Protein AF-A0A9E3QHS8-F1 (afdb_monomer)

Radius of gyration: 13.87 Å; Cα contacts (8 Å, |Δi|>4): 214; chains: 1; bounding box: 36×31×34 Å

Foldseek 3Di:
DQPVQLVQQLVLLVVQVVVLPDPDDHHPFKWKKKAFPDVRQFIWIDDQWKIKTFDQAQDDPVVVCVVLVLQPAAPWDWPDDDHHGMTMIGGHGDRSSVVSVSSVSCCCRRVVPDRDTDMDIHMDGD

Mean predicted aligned error: 4.83 Å

Nearest PDB structures (foldseek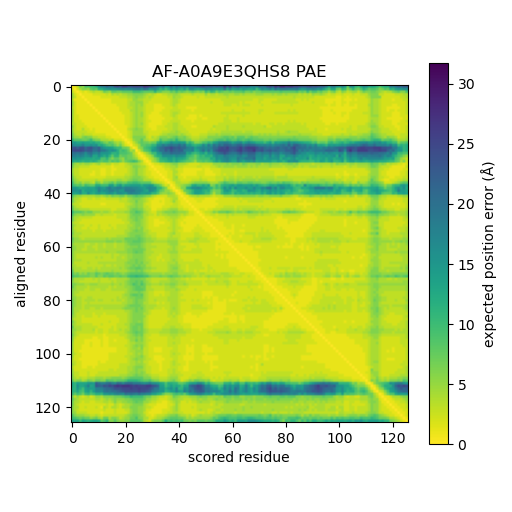):
  7egl-assembly1_B  TM=4.988E-01  e=5.122E-01  Synechocystis sp. PCC 6803 substr. Kazusa
  4hhu-assembly2_B  TM=4.895E-01  e=6.613E-01  synthetic construct
  1hwu-assembly3_C  TM=4.847E-01  e=5.460E-01  Herbaspirillum seropedicae
  2mju-assembly1_A  TM=4.608E-01  e=3.478E+00  Homo sapiens
  7r2z-assembly1_C  TM=2.905E-01  e=8.537E-01  Synechocystis sp. PCC 6803

pLDDT: mean 89.31, std 10.76, range [54.0, 98.25]

Secondary structure (DSSP, 8-state):
--HHHHHHHHHHHHHHHHHHHSSSS-TT-EEEEEE-TTT--SEEEE-SSEEEEEE--SS-HHHHHHHTT---STT-EEEEEETTEEEEEE-----HHHHHHHHHHHHHHHS---S----EEEEEE-

Sequence (126 aa):
MGEEQVAIIRRTLDERDEAETSPSPAPGEYCASFEVPPAREPWLQATGGVVHFHYPFAEEPSDRLSRLGLLDLPAMECLAWESGQYATFAFERVPNEVLARWIDRLFTTLYEGGASYELEASVQIL

Structure (mmCIF, N/CA/C/O backbone):
data_AF-A0A9E3QHS8-F1
#
_entry.id   AF-A0A9E3QHS8-F1
#
loop_
_atom_site.group_PDB
_atom_site.id
_atom_site.type_symbol
_atom_site.label_atom_id
_atom_site.label_alt_id
_atom_site.label_comp_id
_atom_site.label_asym_id
_atom_site.label_entity_id
_atom_site.label_seq_id
_atom_site.pdbx_PDB_ins_code
_atom_site.Cartn_x
_atom_site.Cartn_y
_atom_site.Cartn_z
_atom_site.occupancy
_atom_site.B_iso_or_equiv
_atom_site.auth_seq_id
_atom_site.auth_comp_id
_atom_site.auth_asym_id
_atom_site.auth_atom_id
_atom_site.pdbx_PDB_model_num
ATOM 1 N N . MET A 1 1 ? -16.009 2.846 -4.635 1.00 60.41 1 MET A N 1
ATOM 2 C CA . MET A 1 1 ? -14.605 2.872 -5.079 1.00 60.41 1 MET A CA 1
ATOM 3 C C . MET A 1 1 ? -14.381 4.228 -5.701 1.00 60.41 1 MET A C 1
ATOM 5 O O . MET A 1 1 ? -15.226 4.637 -6.493 1.00 60.41 1 MET A O 1
ATOM 9 N N . GLY A 1 2 ? -13.344 4.941 -5.278 1.00 76.44 2 GLY A N 1
ATOM 10 C CA . GLY A 1 2 ? -13.025 6.24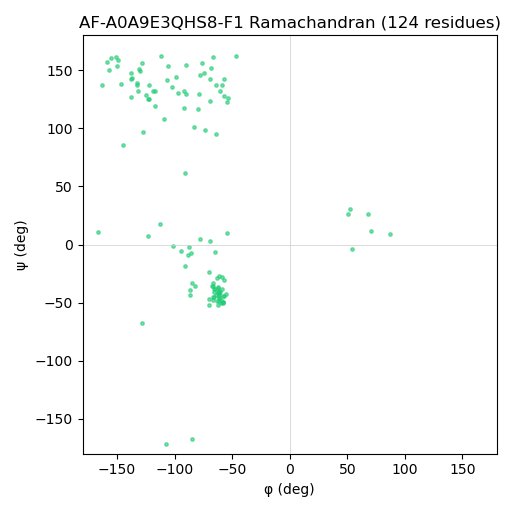3 -5.840 1.00 76.44 2 GLY A CA 1
ATOM 11 C C . GLY A 1 2 ? -12.213 6.058 -7.118 1.00 76.44 2 GLY A C 1
ATOM 12 O O . GLY A 1 2 ? -11.031 5.739 -7.061 1.00 76.44 2 GLY A O 1
ATOM 13 N N . GLU A 1 3 ? -12.845 6.183 -8.288 1.00 86.75 3 GLU A N 1
ATOM 14 C CA . GLU A 1 3 ? -12.148 6.021 -9.579 1.00 86.75 3 GLU A CA 1
ATOM 15 C C . GLU A 1 3 ? -10.987 7.018 -9.736 1.00 86.75 3 GLU A C 1
ATOM 17 O O . GLU A 1 3 ? -9.989 6.725 -10.391 1.00 86.75 3 GLU A O 1
ATOM 22 N N . GLU A 1 4 ? -11.098 8.173 -9.082 1.00 90.88 4 GLU A N 1
ATOM 23 C CA . GLU A 1 4 ? -10.058 9.194 -9.017 1.00 90.88 4 GLU A CA 1
ATOM 24 C C . GLU A 1 4 ? -8.826 8.718 -8.233 1.00 90.88 4 GLU A C 1
ATOM 26 O O . GLU A 1 4 ? -7.709 8.809 -8.738 1.00 90.88 4 GLU A O 1
ATOM 31 N N . GLN A 1 5 ? -9.015 8.132 -7.047 1.00 91.88 5 GLN A N 1
ATOM 32 C CA . GLN A 1 5 ? -7.936 7.610 -6.206 1.00 91.88 5 GLN A CA 1
ATOM 33 C C . GLN A 1 5 ? -7.176 6.498 -6.928 1.00 91.88 5 GLN A C 1
ATOM 35 O O . GLN A 1 5 ? -5.949 6.528 -6.986 1.00 91.88 5 GLN A O 1
ATOM 40 N N . VAL A 1 6 ? -7.890 5.563 -7.562 1.00 94.19 6 VAL A N 1
ATOM 41 C CA . VAL A 1 6 ? -7.263 4.497 -8.361 1.00 94.19 6 VAL A CA 1
ATOM 42 C C . VAL A 1 6 ? -6.440 5.081 -9.514 1.00 94.19 6 VAL A C 1
ATOM 44 O O . VAL A 1 6 ? -5.330 4.611 -9.770 1.00 94.19 6 VAL A O 1
ATOM 47 N N . ALA A 1 7 ? -6.942 6.117 -10.194 1.00 94.75 7 ALA A N 1
ATOM 48 C CA . ALA A 1 7 ? -6.215 6.770 -11.279 1.00 94.75 7 ALA A CA 1
ATOM 49 C C . ALA A 1 7 ? -4.940 7.478 -10.791 1.00 94.75 7 ALA A C 1
ATOM 51 O O . ALA A 1 7 ? -3.906 7.372 -11.454 1.00 94.75 7 ALA A O 1
ATOM 52 N N . ILE A 1 8 ? -4.996 8.151 -9.635 1.00 94.69 8 ILE A N 1
ATOM 53 C CA . ILE A 1 8 ? -3.832 8.777 -8.990 1.00 94.69 8 ILE A CA 1
ATOM 54 C C . ILE A 1 8 ? -2.802 7.705 -8.625 1.00 94.69 8 ILE A C 1
ATOM 56 O O . ILE A 1 8 ? -1.655 7.801 -9.054 1.00 94.69 8 ILE A O 1
ATOM 60 N N . ILE A 1 9 ? -3.221 6.648 -7.919 1.00 96.00 9 ILE A N 1
ATOM 61 C CA . ILE A 1 9 ? -2.325 5.569 -7.485 1.00 96.00 9 ILE A CA 1
ATOM 62 C C . ILE A 1 9 ? -1.638 4.923 -8.686 1.00 96.00 9 ILE A C 1
ATOM 64 O O . ILE A 1 9 ? -0.416 4.782 -8.702 1.00 96.00 9 ILE A O 1
ATOM 68 N N . ARG A 1 10 ? -2.409 4.557 -9.718 1.00 96.75 10 ARG A N 1
ATOM 69 C CA . ARG A 1 10 ? -1.864 3.924 -10.922 1.00 96.75 10 ARG A CA 1
ATOM 70 C C . ARG A 1 10 ? -0.837 4.815 -11.603 1.00 96.75 10 ARG A C 1
ATOM 72 O O . ARG A 1 10 ? 0.245 4.338 -11.917 1.00 96.75 10 ARG A O 1
ATOM 79 N N . ARG A 1 11 ? -1.160 6.096 -11.793 1.00 96.94 11 ARG A N 1
ATOM 80 C CA . ARG A 1 11 ? -0.243 7.051 -12.415 1.00 96.94 11 ARG A CA 1
ATOM 81 C C . ARG A 1 11 ? 1.083 7.124 -11.655 1.00 96.94 11 ARG A C 1
ATOM 83 O O . ARG A 1 11 ? 2.128 7.087 -12.286 1.00 96.94 11 ARG A O 1
ATOM 90 N N . THR A 1 12 ? 1.057 7.183 -10.326 1.00 96.69 12 THR A N 1
ATOM 91 C CA . THR A 1 12 ? 2.285 7.228 -9.516 1.00 96.69 12 THR A CA 1
ATOM 92 C C . THR A 1 12 ? 3.084 5.923 -9.595 1.00 96.69 12 THR A C 1
ATOM 94 O O . THR A 1 12 ? 4.312 5.954 -9.610 1.00 96.69 12 THR A O 1
ATOM 97 N N . LEU A 1 13 ? 2.418 4.767 -9.686 1.00 96.06 13 LEU A N 1
ATOM 98 C CA . LEU A 1 13 ? 3.092 3.483 -9.920 1.00 96.06 13 LEU A CA 1
ATOM 99 C C . LEU A 1 13 ? 3.748 3.417 -11.309 1.00 96.06 13 LEU A C 1
ATOM 101 O O . LEU A 1 13 ? 4.847 2.877 -11.433 1.00 96.06 13 LEU A O 1
ATOM 105 N N . ASP A 1 14 ? 3.099 3.978 -12.331 1.00 95.56 14 ASP A N 1
ATOM 106 C CA . ASP A 1 14 ? 3.655 4.081 -13.683 1.00 95.56 14 ASP A CA 1
ATOM 107 C C . ASP A 1 14 ? 4.866 5.032 -13.703 1.00 95.56 14 ASP A C 1
ATOM 109 O O . ASP A 1 14 ? 5.918 4.664 -14.217 1.00 95.56 14 ASP A O 1
ATOM 113 N N . GLU A 1 15 ? 4.769 6.201 -13.057 1.00 94.19 15 GLU A N 1
ATOM 114 C CA . GLU A 1 15 ? 5.883 7.153 -12.898 1.00 94.19 15 GLU A CA 1
ATOM 115 C C . GLU A 1 15 ? 7.083 6.511 -12.172 1.00 94.19 15 GLU A C 1
ATOM 117 O O . GLU A 1 15 ? 8.233 6.729 -12.558 1.00 94.19 15 GLU A O 1
ATOM 122 N N . ARG A 1 16 ? 6.836 5.665 -11.160 1.00 93.88 16 ARG A N 1
ATOM 123 C CA . ARG A 1 1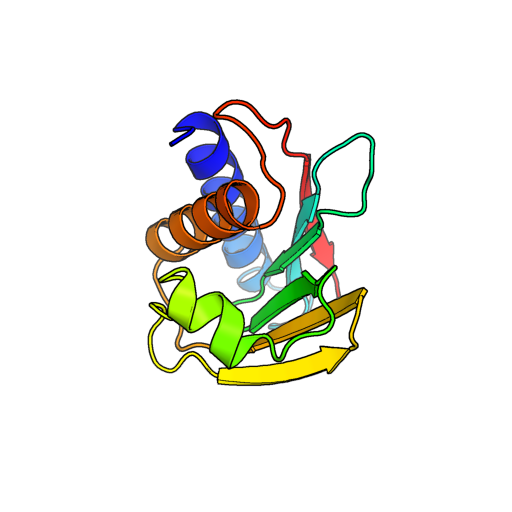6 ? 7.882 4.864 -10.502 1.00 93.88 16 ARG A CA 1
ATOM 124 C C . ARG A 1 16 ? 8.530 3.881 -11.479 1.00 93.88 16 ARG A C 1
ATOM 126 O O . ARG A 1 16 ? 9.754 3.800 -11.525 1.00 93.88 16 ARG A O 1
ATOM 133 N N . ASP A 1 17 ? 7.741 3.125 -12.242 1.00 92.06 17 ASP A N 1
ATOM 134 C CA . ASP A 1 17 ? 8.278 2.165 -13.218 1.00 92.06 17 ASP A CA 1
ATOM 135 C C . ASP A 1 17 ? 9.105 2.854 -14.313 1.00 92.06 17 ASP A C 1
ATOM 137 O O . ASP A 1 17 ? 10.146 2.341 -14.717 1.00 92.06 17 ASP A O 1
ATOM 141 N N . GLU A 1 18 ? 8.690 4.036 -14.767 1.00 90.56 18 GLU A N 1
ATOM 142 C CA . GLU A 1 18 ? 9.464 4.852 -15.706 1.00 90.56 18 GLU A CA 1
ATOM 143 C C . GLU A 1 18 ? 10.796 5.309 -15.094 1.00 90.56 18 GLU A C 1
ATOM 145 O O . GLU A 1 18 ? 11.846 5.209 -15.742 1.00 90.56 18 GLU A O 1
ATOM 150 N N . ALA A 1 19 ? 10.780 5.751 -13.834 1.00 86.75 19 ALA A N 1
ATOM 151 C CA . ALA A 1 19 ? 11.977 6.157 -13.105 1.00 86.75 19 ALA A CA 1
ATOM 152 C C . ALA A 1 19 ? 12.976 4.994 -12.945 1.00 86.75 19 ALA A C 1
ATOM 154 O O . ALA A 1 19 ? 14.165 5.171 -13.204 1.00 86.75 19 ALA A O 1
ATOM 155 N N . GLU A 1 20 ? 12.485 3.789 -12.643 1.00 83.75 20 GLU A N 1
ATOM 156 C CA . GLU A 1 20 ? 13.262 2.540 -12.566 1.00 83.75 20 GLU A CA 1
ATOM 157 C C . GLU A 1 20 ? 13.922 2.138 -13.897 1.00 83.75 20 GLU A C 1
ATOM 159 O O . GLU A 1 20 ? 14.952 1.466 -13.918 1.00 83.75 20 GLU A O 1
ATOM 164 N N . THR A 1 21 ? 13.346 2.543 -15.033 1.00 83.06 21 THR A N 1
ATOM 165 C CA . THR A 1 21 ? 13.928 2.277 -16.362 1.00 83.06 21 THR A CA 1
ATOM 166 C C . THR A 1 21 ? 14.908 3.352 -16.834 1.00 83.06 21 THR A C 1
ATOM 168 O O . THR A 1 21 ? 15.580 3.163 -17.854 1.00 83.06 21 THR A O 1
ATOM 171 N N . SER A 1 22 ? 15.011 4.477 -16.120 1.00 75.56 22 SER A N 1
ATOM 172 C CA . SER A 1 22 ? 15.942 5.551 -16.463 1.00 75.56 22 SER A CA 1
ATOM 173 C C . SER A 1 22 ? 17.388 5.173 -16.106 1.00 75.56 22 SER A C 1
ATOM 175 O O . SER A 1 22 ? 17.628 4.480 -15.125 1.00 75.56 22 SER A O 1
ATOM 177 N N . PRO A 1 23 ? 18.396 5.638 -16.870 1.00 69.06 23 PRO A N 1
ATOM 178 C CA . PRO A 1 23 ? 19.801 5.229 -16.710 1.00 69.06 23 PRO A CA 1
ATOM 179 C C . PRO A 1 23 ? 20.483 5.726 -15.420 1.00 69.06 23 PRO A C 1
ATOM 181 O O . PRO A 1 23 ? 21.686 5.537 -15.246 1.00 69.06 23 PRO A O 1
ATOM 184 N N . SER A 1 24 ? 19.748 6.408 -14.549 1.00 63.41 24 SER A N 1
ATOM 185 C CA . SER A 1 24 ? 20.183 6.865 -13.237 1.00 63.41 24 SER A CA 1
ATOM 186 C C . SER A 1 24 ? 18.940 7.219 -12.433 1.00 63.41 24 SER A C 1
ATOM 188 O O . SER A 1 24 ? 18.075 7.922 -12.973 1.00 63.41 24 SER A O 1
ATOM 190 N N . PRO A 1 25 ? 18.871 6.846 -11.147 1.00 58.28 25 PRO A N 1
ATOM 191 C CA . PRO A 1 25 ? 19.782 6.060 -10.320 1.00 58.28 25 PRO A CA 1
ATOM 192 C C . PRO A 1 25 ? 19.539 4.531 -10.487 1.00 58.28 25 PRO A C 1
ATOM 194 O O . PRO A 1 25 ? 18.969 4.117 -11.496 1.00 58.28 25 PRO A O 1
ATOM 197 N N . ALA A 1 26 ? 20.098 3.685 -9.618 1.00 63.84 26 ALA A N 1
ATOM 198 C CA . ALA A 1 26 ? 20.146 2.231 -9.787 1.00 63.84 26 ALA A CA 1
ATOM 199 C C . ALA A 1 26 ? 18.755 1.562 -9.669 1.00 63.84 26 ALA A C 1
ATOM 201 O O . ALA A 1 26 ? 17.883 2.064 -8.963 1.00 63.84 26 ALA A O 1
ATOM 202 N N . PRO A 1 27 ? 18.534 0.406 -10.327 1.00 60.28 27 PRO A N 1
ATOM 203 C CA . PRO A 1 27 ? 17.280 -0.333 -10.202 1.00 60.28 27 PRO A CA 1
ATOM 204 C C . PRO A 1 27 ? 17.001 -0.739 -8.749 1.00 60.28 27 PRO A C 1
ATOM 206 O O . PRO A 1 27 ? 17.891 -1.248 -8.065 1.00 60.28 27 PRO A O 1
ATOM 209 N N . GLY A 1 28 ? 15.757 -0.584 -8.310 1.00 65.88 28 GLY A N 1
ATOM 210 C CA . GLY A 1 28 ? 15.290 -0.880 -6.959 1.00 65.88 28 GLY A CA 1
ATOM 211 C C . GLY A 1 28 ? 15.453 0.270 -5.970 1.00 65.88 28 GLY A C 1
ATOM 212 O O . GLY A 1 28 ? 15.258 0.051 -4.776 1.00 65.88 28 GLY A O 1
ATOM 213 N N . GLU A 1 29 ? 15.811 1.465 -6.439 1.00 82.19 29 GLU A N 1
ATOM 214 C CA . GLU A 1 29 ? 15.944 2.656 -5.601 1.00 82.19 29 GLU A CA 1
ATOM 215 C C . GLU A 1 29 ? 14.674 3.508 -5.572 1.00 82.19 29 GLU A C 1
ATOM 217 O O . GLU A 1 29 ? 14.633 4.451 -4.796 1.00 82.19 29 GLU A O 1
ATOM 222 N N . TYR A 1 30 ? 13.627 3.202 -6.346 1.00 87.62 30 TYR A N 1
ATOM 223 C CA . TYR A 1 30 ? 12.396 3.992 -6.330 1.00 87.62 30 TYR A CA 1
ATOM 224 C C . TYR A 1 30 ? 11.227 3.309 -5.624 1.00 87.62 30 TYR A C 1
ATOM 226 O O . TYR A 1 30 ? 10.943 2.119 -5.791 1.00 87.62 30 TYR A O 1
ATOM 234 N N . CYS A 1 31 ? 10.452 4.113 -4.902 1.00 92.94 31 CYS A N 1
ATOM 235 C CA . CYS A 1 31 ? 9.164 3.718 -4.355 1.00 92.94 31 CYS A CA 1
ATOM 236 C C . CYS A 1 31 ? 8.077 4.745 -4.693 1.00 92.94 31 CYS A C 1
ATOM 238 O O . CYS A 1 31 ? 8.333 5.939 -4.855 1.00 92.94 31 CYS A O 1
ATOM 240 N N . ALA A 1 32 ? 6.845 4.258 -4.823 1.00 95.94 32 ALA A N 1
ATOM 241 C CA . ALA A 1 32 ? 5.656 5.095 -4.872 1.00 95.94 32 ALA A CA 1
ATOM 242 C C . ALA A 1 32 ? 5.119 5.252 -3.444 1.00 95.94 32 ALA A C 1
ATOM 244 O O . ALA A 1 32 ? 4.743 4.256 -2.826 1.00 95.94 32 ALA A O 1
ATOM 245 N N . SER A 1 33 ? 5.102 6.479 -2.933 1.00 95.94 33 SER A N 1
ATOM 246 C CA . SER A 1 33 ? 4.621 6.838 -1.598 1.00 95.94 33 SER A CA 1
ATOM 247 C C . SER A 1 33 ? 3.230 7.461 -1.685 1.00 95.94 33 SER A C 1
ATOM 249 O O . SER A 1 33 ? 2.986 8.330 -2.524 1.00 95.94 33 SER A O 1
ATOM 251 N N . PHE A 1 34 ? 2.337 7.039 -0.795 1.00 94.62 34 PHE A N 1
ATOM 252 C CA . PHE A 1 34 ? 0.942 7.458 -0.707 1.00 94.62 34 PHE A CA 1
ATOM 253 C C . PHE A 1 34 ? 0.607 7.819 0.733 1.00 94.62 34 PHE A C 1
ATOM 255 O O . PHE A 1 34 ? 0.888 7.032 1.635 1.00 94.62 34 PHE A O 1
ATOM 262 N N . GLU A 1 35 ? -0.027 8.964 0.949 1.00 92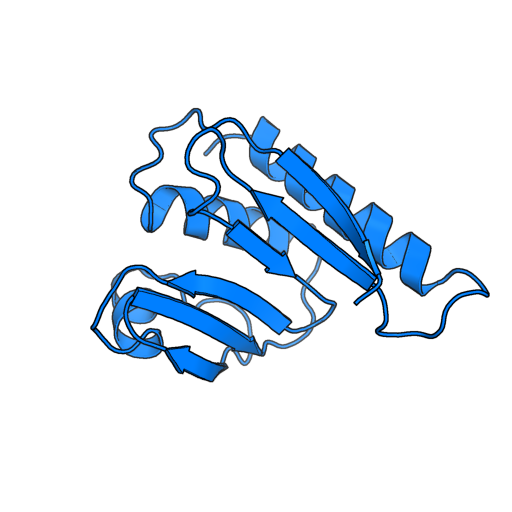.62 35 GLU A N 1
ATOM 263 C CA . GLU A 1 35 ? -0.413 9.451 2.274 1.00 92.62 35 GLU A CA 1
ATOM 264 C C . GLU A 1 35 ? -1.825 10.045 2.241 1.00 92.62 35 GLU A C 1
ATOM 266 O O . GLU A 1 35 ? -2.247 10.621 1.236 1.00 92.62 35 GLU A O 1
ATOM 271 N N . VAL A 1 36 ? -2.558 9.920 3.350 1.00 88.69 36 VAL A N 1
ATOM 272 C CA . VAL A 1 36 ? -3.874 10.552 3.535 1.00 88.69 36 VAL A CA 1
ATOM 273 C C . VAL A 1 36 ? -3.760 11.693 4.558 1.00 88.69 36 VAL A C 1
ATOM 275 O O . VAL A 1 36 ? -3.604 11.443 5.763 1.00 88.69 36 VAL A O 1
ATOM 278 N N . PRO A 1 37 ? -3.838 12.964 4.121 1.00 83.94 37 PRO A N 1
ATOM 279 C CA . PRO A 1 37 ? -3.891 14.118 5.015 1.00 83.94 37 PRO A CA 1
ATOM 280 C C . PRO A 1 37 ? -5.184 14.172 5.854 1.00 83.94 37 PRO A C 1
ATOM 282 O O . PRO A 1 37 ? -6.190 13.557 5.501 1.00 83.94 37 PRO A O 1
ATOM 285 N N . PRO A 1 38 ? -5.213 14.939 6.964 1.00 71.81 38 PRO A N 1
ATOM 286 C CA . PRO A 1 38 ? -4.098 15.663 7.581 1.00 71.81 38 PRO A CA 1
ATOM 287 C C . PRO A 1 38 ? -3.278 14.793 8.544 1.00 71.81 38 PRO A C 1
ATOM 289 O O . PRO A 1 38 ? -2.263 15.252 9.064 1.00 71.81 38 PRO A O 1
ATOM 292 N N . ALA A 1 39 ? -3.736 13.569 8.822 1.00 66.12 39 ALA A N 1
ATOM 293 C CA . ALA A 1 39 ? -3.185 12.736 9.882 1.00 66.12 39 ALA A CA 1
ATOM 294 C C . ALA A 1 39 ? -1.779 12.212 9.563 1.00 66.12 39 ALA A C 1
ATOM 296 O O . ALA A 1 39 ? -1.062 11.885 10.500 1.00 66.12 39 ALA A O 1
ATOM 297 N N . ARG A 1 40 ? -1.378 12.119 8.280 1.00 66.12 40 ARG A N 1
ATOM 298 C CA . ARG A 1 40 ? -0.122 11.489 7.796 1.00 66.12 40 ARG A CA 1
ATOM 299 C C . ARG A 1 40 ? 0.108 10.046 8.259 1.00 66.12 40 ARG A C 1
ATOM 301 O O . ARG A 1 40 ? 1.082 9.423 7.865 1.00 66.12 40 ARG A O 1
ATOM 308 N N . GLU A 1 41 ? -0.769 9.511 9.097 1.00 76.31 41 GLU A N 1
ATOM 309 C CA . GLU A 1 41 ? -0.662 8.174 9.652 1.00 76.31 41 GLU A CA 1
ATOM 310 C C . GLU A 1 41 ? -1.189 7.115 8.691 1.00 76.31 41 GLU A C 1
ATOM 312 O O . GLU A 1 41 ? -0.551 6.079 8.606 1.00 76.31 41 GLU A O 1
ATOM 317 N N . PRO A 1 42 ? -2.238 7.309 7.870 1.00 88.88 42 PRO A N 1
ATOM 318 C CA . PRO A 1 42 ? -2.442 6.406 6.749 1.00 88.88 42 PRO A CA 1
ATOM 319 C C . PRO A 1 42 ? -1.386 6.716 5.685 1.00 88.88 42 PRO A C 1
ATOM 321 O O . PRO A 1 42 ? -1.541 7.652 4.901 1.00 88.88 42 PRO A O 1
ATOM 324 N N . TRP A 1 43 ? -0.315 5.929 5.672 1.00 93.75 43 TRP A N 1
ATOM 325 C CA . TRP A 1 43 ? 0.725 5.986 4.653 1.00 93.75 43 TRP A CA 1
ATOM 326 C C . TRP A 1 43 ? 1.039 4.593 4.108 1.00 93.75 43 TRP A C 1
ATOM 328 O O . TRP A 1 43 ? 0.886 3.583 4.801 1.00 93.75 43 TRP A O 1
ATOM 338 N N . LEU A 1 44 ? 1.480 4.545 2.853 1.00 95.38 44 LEU A N 1
ATOM 339 C CA . LEU A 1 44 ? 1.919 3.341 2.158 1.00 95.38 44 LEU A CA 1
ATOM 340 C C . LEU A 1 44 ? 3.042 3.674 1.178 1.00 95.38 44 LEU A C 1
ATOM 342 O O . LEU A 1 44 ? 2.958 4.642 0.434 1.00 95.38 44 LEU A O 1
ATOM 346 N N . GLN A 1 45 ? 4.058 2.824 1.125 1.00 96.19 45 GLN A N 1
ATOM 347 C CA . GLN A 1 45 ? 5.114 2.822 0.125 1.00 96.19 45 GLN A CA 1
ATOM 348 C C . GLN A 1 45 ? 5.068 1.512 -0.662 1.00 96.19 45 GLN A C 1
ATOM 350 O O . GLN A 1 45 ? 4.991 0.429 -0.080 1.00 96.19 45 GLN A O 1
ATOM 355 N N . ALA A 1 46 ? 5.118 1.601 -1.989 1.00 95.38 46 ALA A N 1
ATOM 356 C CA . ALA A 1 46 ? 5.066 0.458 -2.892 1.00 95.38 46 ALA A CA 1
ATOM 357 C C . ALA A 1 46 ? 6.262 0.433 -3.850 1.00 95.38 46 ALA A C 1
ATOM 359 O O . ALA A 1 46 ? 6.519 1.387 -4.590 1.00 95.38 46 ALA A O 1
ATOM 360 N N . THR A 1 47 ? 6.937 -0.708 -3.908 1.00 91.31 47 THR A N 1
ATOM 361 C CA . THR A 1 47 ? 7.958 -1.034 -4.914 1.00 91.31 47 THR A CA 1
ATOM 362 C C . THR A 1 47 ? 7.405 -2.072 -5.902 1.00 91.31 47 THR A C 1
ATOM 364 O O . THR A 1 47 ? 6.211 -2.382 -5.891 1.00 91.31 47 THR A O 1
ATOM 367 N N . GLY A 1 48 ? 8.246 -2.617 -6.788 1.00 85.44 48 GLY A N 1
ATOM 368 C CA . GLY A 1 48 ? 7.840 -3.614 -7.790 1.00 85.44 48 GLY A CA 1
ATOM 369 C C . GLY A 1 48 ? 7.368 -4.973 -7.241 1.00 85.44 48 GLY A C 1
ATOM 370 O O . GLY A 1 48 ? 6.900 -5.799 -8.023 1.00 85.44 48 GLY A O 1
ATOM 371 N N . GLY A 1 49 ? 7.480 -5.213 -5.931 1.00 92.31 49 GLY A N 1
ATOM 372 C CA . GLY A 1 49 ? 7.029 -6.458 -5.293 1.00 92.31 49 GLY A CA 1
ATOM 373 C C . GLY A 1 49 ? 6.942 -6.404 -3.769 1.00 92.31 49 GLY A C 1
ATOM 374 O O . GLY A 1 49 ? 6.806 -7.445 -3.134 1.00 92.31 49 GLY A O 1
ATOM 375 N N . VAL A 1 50 ? 7.055 -5.215 -3.170 1.00 95.12 50 VAL A N 1
ATOM 376 C CA . VAL A 1 50 ? 6.908 -5.014 -1.727 1.00 95.12 50 VAL A CA 1
ATOM 377 C C . VAL A 1 50 ? 5.986 -3.831 -1.480 1.00 95.12 50 VAL A C 1
ATOM 379 O O . VAL A 1 50 ? 6.081 -2.807 -2.156 1.00 95.12 50 VAL A O 1
ATOM 382 N N . VAL A 1 51 ? 5.102 -3.971 -0.499 1.00 96.19 51 VAL A N 1
ATOM 383 C CA . VAL A 1 51 ? 4.331 -2.872 0.081 1.00 96.19 51 VAL A CA 1
ATOM 384 C C . VAL A 1 51 ? 4.686 -2.754 1.554 1.00 96.19 51 VAL A C 1
ATOM 386 O O . VAL A 1 51 ? 4.710 -3.746 2.279 1.00 96.19 51 VAL A O 1
ATOM 389 N N . HIS A 1 52 ? 4.966 -1.536 1.988 1.00 96.62 52 HIS A N 1
ATOM 390 C CA . HIS A 1 52 ? 5.225 -1.170 3.372 1.00 96.62 52 HIS A CA 1
ATOM 391 C C . HIS A 1 52 ? 4.216 -0.099 3.755 1.00 96.62 52 HIS A C 1
ATOM 393 O O . HIS A 1 52 ? 4.088 0.886 3.039 1.00 96.62 52 HIS A O 1
ATOM 399 N N . PHE A 1 53 ? 3.452 -0.286 4.821 1.00 96.25 53 PHE A N 1
ATOM 400 C CA . PHE A 1 53 ? 2.377 0.645 5.155 1.00 96.25 53 PHE A CA 1
ATOM 401 C C . PHE A 1 53 ? 2.141 0.726 6.654 1.00 96.25 53 PHE A C 1
ATOM 403 O O . PHE A 1 53 ? 2.486 -0.195 7.401 1.00 96.25 53 PHE A O 1
ATOM 410 N N . HIS A 1 54 ? 1.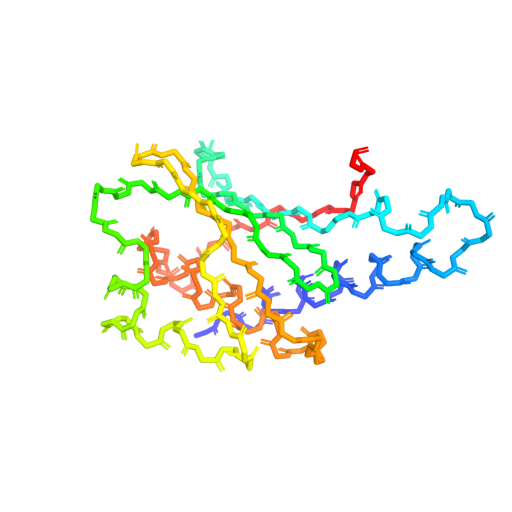522 1.820 7.087 1.00 95.38 54 HIS A N 1
ATOM 411 C CA . HIS A 1 54 ? 1.137 2.010 8.477 1.00 95.38 54 HIS A CA 1
ATOM 412 C C . HIS A 1 54 ? 0.153 0.935 8.937 1.00 95.38 54 HIS A C 1
ATOM 414 O O . HIS A 1 54 ? -0.870 0.697 8.303 1.00 95.38 54 HIS A O 1
ATOM 420 N N . TYR A 1 55 ? 0.383 0.324 10.089 1.00 95.00 55 TYR A N 1
ATOM 421 C CA . TYR A 1 55 ? -0.508 -0.713 10.598 1.00 95.00 55 TYR A CA 1
ATOM 422 C C . TYR A 1 55 ? -0.942 -0.396 12.035 1.00 95.00 55 TYR A C 1
ATOM 424 O O . TYR A 1 55 ? -0.223 -0.731 12.974 1.00 95.00 55 TYR A O 1
ATOM 432 N N . PRO A 1 56 ? -2.124 0.222 12.242 1.00 92.75 56 PRO A N 1
ATOM 433 C CA . PRO A 1 56 ? -2.542 0.740 13.551 1.00 92.75 56 PRO A CA 1
ATOM 434 C C . PRO A 1 56 ? -3.044 -0.346 14.513 1.00 92.75 56 PRO A C 1
ATOM 436 O O . PRO A 1 56 ? -3.558 -0.048 15.591 1.00 92.75 56 PRO A O 1
ATOM 439 N N . PHE A 1 57 ? -2.960 -1.613 14.117 1.00 93.69 57 PHE A N 1
ATOM 440 C CA . PHE A 1 57 ? -3.587 -2.713 14.828 1.00 93.69 57 PHE A CA 1
ATOM 441 C C . PHE A 1 57 ? -2.556 -3.548 15.584 1.00 93.69 57 PHE A C 1
ATOM 443 O O . PHE A 1 57 ? -1.386 -3.622 15.208 1.00 93.69 57 PHE A O 1
ATOM 450 N N . ALA A 1 58 ? -3.015 -4.189 16.658 1.00 95.88 58 ALA A N 1
ATOM 451 C CA . ALA A 1 58 ? -2.189 -5.085 17.460 1.00 95.88 58 ALA A CA 1
ATOM 452 C C . ALA A 1 58 ? -2.255 -6.545 16.995 1.00 95.88 58 ALA A C 1
ATOM 454 O O . ALA A 1 58 ? -1.397 -7.345 17.362 1.00 95.88 58 ALA A O 1
ATOM 455 N N . GLU A 1 59 ? -3.279 -6.915 16.217 1.00 96.38 59 GLU A N 1
ATOM 456 C CA . GLU A 1 59 ? -3.409 -8.279 15.705 1.00 96.38 59 GLU A CA 1
ATOM 457 C C . GLU A 1 59 ? -2.446 -8.543 14.547 1.00 96.38 59 GLU A C 1
ATOM 459 O O . GLU A 1 59 ? -2.074 -7.622 13.826 1.00 96.38 59 GLU A O 1
ATOM 464 N N . GLU A 1 60 ? -2.107 -9.811 14.312 1.00 96.31 60 GLU A N 1
ATOM 465 C CA . GLU A 1 60 ? -1.244 -10.199 13.197 1.00 96.31 60 GLU A CA 1
ATOM 466 C C . GLU A 1 60 ? -1.820 -9.724 11.838 1.00 96.31 60 GLU A C 1
ATOM 468 O O . GLU A 1 60 ? -2.989 -10.012 11.534 1.00 96.31 60 GLU A O 1
ATOM 473 N N . PRO A 1 61 ? -1.027 -9.015 11.003 1.00 96.56 61 PRO A N 1
ATOM 474 C CA . PRO A 1 61 ? -1.484 -8.479 9.722 1.00 96.56 61 PRO A CA 1
ATOM 475 C C . PRO A 1 61 ? -2.079 -9.530 8.787 1.00 96.56 61 PRO A C 1
ATOM 477 O O . PRO A 1 61 ? -3.130 -9.289 8.198 1.00 96.56 61 PRO A O 1
ATOM 480 N N . SER A 1 62 ? -1.461 -10.710 8.681 1.00 95.75 62 SER A N 1
ATOM 481 C CA . SER A 1 62 ? -1.927 -11.794 7.806 1.00 95.75 62 SER A CA 1
ATOM 482 C C . SER A 1 62 ? -3.361 -12.218 8.143 1.00 95.75 62 SER A C 1
ATOM 484 O O . SER A 1 62 ? -4.241 -12.219 7.281 1.00 95.75 62 SER A O 1
ATOM 486 N N . ASP A 1 63 ? -3.640 -12.487 9.418 1.00 94.88 63 ASP A N 1
ATOM 487 C CA . ASP A 1 63 ? -4.967 -12.899 9.885 1.00 94.88 63 ASP A CA 1
ATOM 488 C C . ASP A 1 63 ? -6.018 -11.802 9.706 1.00 94.88 63 ASP A C 1
ATOM 490 O O . ASP A 1 63 ? -7.186 -12.066 9.399 1.00 94.88 63 ASP A O 1
ATOM 494 N N . ARG A 1 64 ? -5.634 -10.544 9.933 1.00 94.62 64 ARG A N 1
ATOM 495 C CA . ARG A 1 64 ? -6.538 -9.405 9.775 1.00 94.62 64 ARG A CA 1
ATOM 496 C C . ARG A 1 64 ? -6.862 -9.158 8.305 1.00 94.62 64 ARG A C 1
ATOM 498 O O . ARG A 1 64 ? -8.040 -9.116 7.954 1.00 94.62 64 ARG A O 1
ATOM 505 N N . LEU A 1 65 ? -5.849 -9.043 7.450 1.00 94.69 65 LEU A N 1
ATOM 506 C CA . LEU A 1 65 ? -6.033 -8.823 6.017 1.00 94.69 65 LEU A CA 1
ATOM 507 C C . LEU A 1 65 ? -6.787 -9.987 5.364 1.00 94.69 65 LEU A C 1
ATOM 509 O O . LEU A 1 65 ? -7.652 -9.742 4.528 1.00 94.69 65 LEU A O 1
ATOM 513 N N . SER A 1 66 ? -6.550 -11.230 5.793 1.00 94.44 66 SER A N 1
ATOM 514 C CA . SER A 1 66 ? -7.307 -12.404 5.337 1.00 94.44 66 SER A CA 1
ATOM 515 C C . SER A 1 66 ? -8.806 -12.262 5.618 1.00 94.44 66 SER A C 1
ATOM 517 O O . SER A 1 66 ? -9.630 -12.381 4.711 1.00 94.44 66 SER A O 1
ATOM 519 N N . ARG A 1 67 ? -9.178 -11.901 6.856 1.00 94.31 67 ARG A N 1
ATOM 520 C CA . ARG A 1 67 ? -10.583 -11.678 7.253 1.00 94.31 67 ARG A CA 1
ATOM 521 C C . ARG A 1 67 ? -11.247 -10.526 6.500 1.00 94.31 67 ARG A C 1
ATOM 523 O O . ARG A 1 67 ? -12.460 -10.549 6.308 1.00 94.31 67 ARG A O 1
ATOM 530 N N . LEU A 1 68 ? -10.461 -9.536 6.084 1.00 92.50 68 LEU A N 1
ATOM 531 C CA . LEU A 1 68 ? -10.912 -8.390 5.295 1.00 92.50 68 LEU A CA 1
ATOM 532 C C . LEU A 1 68 ? -10.893 -8.658 3.777 1.00 92.50 68 LEU A C 1
ATOM 534 O O . LEU A 1 68 ? -11.287 -7.793 2.998 1.00 92.50 68 LEU A O 1
ATOM 538 N N . GLY A 1 69 ? -10.445 -9.842 3.344 1.00 94.06 69 GLY A N 1
ATOM 539 C CA . GLY A 1 69 ? -10.323 -10.201 1.930 1.00 94.06 69 GLY A CA 1
ATOM 540 C C . GLY A 1 69 ? -9.240 -9.418 1.183 1.00 94.06 69 GLY A C 1
ATOM 541 O O . GLY A 1 69 ? -9.374 -9.214 -0.019 1.00 94.06 69 GLY A O 1
ATOM 542 N N . LEU A 1 70 ? -8.209 -8.941 1.886 1.00 93.69 70 LEU A N 1
ATOM 543 C CA . LEU A 1 70 ? -7.100 -8.133 1.357 1.00 93.69 70 LEU A CA 1
ATOM 544 C C . LEU A 1 70 ? -5.809 -8.938 1.117 1.00 93.69 70 LEU A C 1
ATOM 546 O O . LEU A 1 70 ? -4.831 -8.372 0.643 1.00 93.69 70 LEU A O 1
ATOM 550 N N . LEU A 1 71 ? -5.786 -10.241 1.425 1.00 91.25 71 LEU A N 1
ATOM 551 C CA . LEU A 1 71 ? -4.705 -11.153 1.015 1.00 91.25 71 LEU A CA 1
ATOM 552 C C . LEU A 1 71 ? -5.018 -11.807 -0.339 1.00 91.25 71 LEU A C 1
ATOM 554 O O . LEU A 1 71 ? -5.190 -13.022 -0.428 1.00 91.25 71 LEU A O 1
ATOM 558 N N . ASP A 1 72 ? -5.160 -10.998 -1.385 1.00 92.50 72 ASP A N 1
ATOM 559 C CA . ASP A 1 72 ? -5.551 -11.456 -2.724 1.00 92.50 72 ASP A CA 1
ATOM 560 C C . ASP A 1 72 ? -4.553 -11.090 -3.835 1.00 92.50 72 ASP A C 1
ATOM 562 O O . ASP A 1 72 ? -4.807 -11.371 -5.009 1.00 92.50 72 ASP A O 1
ATOM 566 N N . LEU A 1 73 ? -3.385 -10.546 -3.477 1.00 94.00 73 LEU A N 1
ATOM 567 C CA . LEU A 1 73 ? -2.248 -10.468 -4.393 1.00 94.00 73 LEU A CA 1
ATOM 568 C C . LEU A 1 73 ? -1.542 -11.839 -4.507 1.00 94.00 73 LEU A C 1
ATOM 570 O O . LEU A 1 73 ? -1.475 -12.587 -3.525 1.00 94.00 73 LEU A O 1
ATOM 574 N N . PRO A 1 74 ? -1.002 -12.206 -5.685 1.00 94.56 74 PRO A N 1
ATOM 575 C CA . PRO A 1 74 ? -0.322 -13.485 -5.864 1.00 94.56 74 PRO A CA 1
ATOM 576 C C . PRO A 1 74 ? 0.943 -13.585 -5.003 1.00 94.56 74 PRO A C 1
ATOM 578 O O . PRO A 1 74 ? 1.719 -12.635 -4.919 1.00 94.56 74 PRO A O 1
ATOM 581 N N . ALA A 1 75 ? 1.144 -14.751 -4.380 1.00 94.81 75 ALA A N 1
ATOM 582 C CA . ALA A 1 75 ? 2.278 -15.034 -3.493 1.00 94.81 75 ALA A CA 1
ATOM 583 C C . ALA A 1 75 ? 2.473 -13.995 -2.369 1.00 94.81 75 ALA A C 1
ATOM 585 O O . ALA A 1 75 ? 3.598 -13.741 -1.947 1.00 94.81 75 ALA A O 1
ATOM 586 N N . MET A 1 76 ? 1.382 -13.378 -1.901 1.00 96.25 76 MET A N 1
ATOM 587 C CA . MET A 1 76 ? 1.455 -12.355 -0.867 1.00 96.25 76 MET A CA 1
ATOM 588 C C . MET A 1 76 ? 1.858 -12.955 0.485 1.00 96.25 76 MET A C 1
ATOM 590 O O . MET A 1 76 ? 1.178 -13.843 1.003 1.00 96.25 76 MET A O 1
ATOM 594 N N . GLU A 1 77 ? 2.936 -12.446 1.075 1.00 96.62 77 GLU A N 1
ATOM 595 C CA . GLU A 1 77 ? 3.472 -12.907 2.357 1.00 96.62 77 GLU A CA 1
ATOM 596 C C . GLU A 1 77 ? 3.901 -11.738 3.247 1.00 96.62 77 GLU A C 1
ATOM 598 O O . GLU A 1 77 ? 4.425 -10.734 2.767 1.00 96.62 77 GLU A O 1
ATOM 603 N N . CYS A 1 78 ? 3.678 -11.857 4.558 1.00 97.44 78 CYS A N 1
ATOM 604 C CA . CYS A 1 78 ? 4.120 -10.856 5.526 1.00 97.44 78 CYS A CA 1
ATOM 605 C C . CYS A 1 78 ? 5.615 -11.048 5.816 1.00 97.44 78 CYS A C 1
ATOM 607 O O . CYS A 1 78 ? 6.008 -12.068 6.377 1.00 97.44 78 CYS A O 1
ATOM 609 N N . LEU A 1 79 ? 6.439 -10.055 5.479 1.00 97.38 79 LEU A N 1
ATOM 610 C CA . LEU A 1 79 ? 7.886 -10.079 5.711 1.00 97.38 79 LEU A CA 1
ATOM 611 C C . LEU A 1 79 ? 8.265 -9.570 7.104 1.00 97.38 79 LEU A C 1
ATOM 613 O O . LEU A 1 79 ? 9.136 -10.133 7.762 1.00 97.38 79 LEU A O 1
ATOM 617 N N . ALA A 1 80 ? 7.638 -8.477 7.538 1.00 97.81 80 ALA A N 1
ATOM 618 C CA . ALA A 1 80 ? 7.923 -7.816 8.807 1.00 97.81 80 ALA A CA 1
ATOM 619 C C . ALA A 1 80 ? 6.709 -7.003 9.256 1.00 97.81 80 ALA A C 1
ATOM 621 O O . ALA A 1 80 ? 5.962 -6.501 8.419 1.00 97.81 80 ALA A O 1
ATOM 622 N N . TRP A 1 81 ? 6.519 -6.848 10.562 1.00 98.25 81 TRP A N 1
ATOM 623 C CA . TRP A 1 81 ? 5.488 -5.970 11.103 1.00 98.25 81 TRP A CA 1
ATOM 624 C C . TRP A 1 81 ? 5.802 -5.563 12.540 1.00 98.25 81 TRP A C 1
ATOM 626 O O . TRP A 1 81 ? 6.512 -6.269 13.259 1.00 98.25 81 TRP A O 1
ATOM 636 N N . GLU A 1 82 ? 5.229 -4.440 12.956 1.00 97.75 82 GLU A N 1
ATOM 637 C CA . GLU A 1 82 ? 5.244 -3.963 14.331 1.00 97.75 82 GLU A CA 1
ATOM 638 C C . GLU A 1 82 ? 3.861 -3.417 14.697 1.00 97.75 82 GLU A C 1
ATOM 640 O O . GLU A 1 82 ? 3.289 -2.579 13.995 1.00 97.75 82 GLU A O 1
ATOM 645 N N . SER A 1 83 ? 3.311 -3.931 15.800 1.00 96.44 83 SER A N 1
ATOM 646 C CA . SER A 1 83 ? 1.982 -3.579 16.307 1.00 96.44 83 SER A CA 1
ATOM 647 C C . SER A 1 83 ? 1.828 -2.069 16.473 1.00 96.44 83 SER A C 1
ATOM 649 O O . SER A 1 83 ? 2.586 -1.446 17.217 1.00 96.44 83 SER A O 1
ATOM 651 N N . GLY A 1 84 ? 0.789 -1.501 15.864 1.00 93.88 84 GLY A N 1
ATOM 652 C CA . GLY A 1 84 ? 0.508 -0.068 15.944 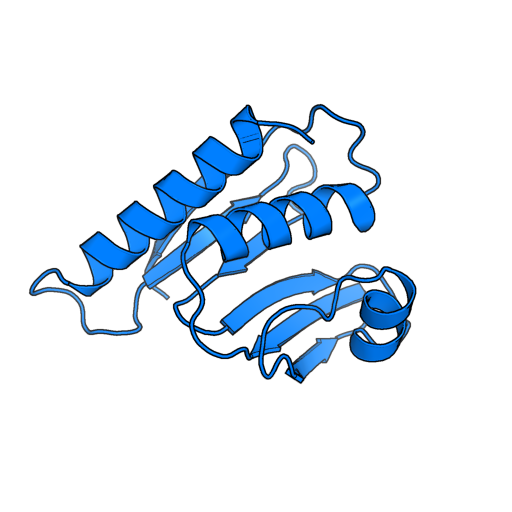1.00 93.88 84 GLY A CA 1
ATOM 653 C C . GLY A 1 84 ? 1.503 0.815 15.186 1.00 93.88 84 GLY A C 1
ATOM 654 O O . GLY A 1 84 ? 1.499 2.021 15.408 1.00 93.88 84 GLY A O 1
ATOM 655 N N . GLN A 1 85 ? 2.370 0.240 14.344 1.00 95.12 85 GLN A N 1
ATOM 656 C CA . GLN A 1 85 ? 3.353 0.989 13.564 1.00 95.12 85 GLN A CA 1
ATOM 657 C C . GLN A 1 85 ? 3.308 0.634 12.082 1.00 95.12 85 GLN A C 1
ATOM 659 O O . GLN A 1 85 ? 2.915 1.470 11.276 1.00 95.12 85 GLN A O 1
ATOM 664 N N . TYR A 1 86 ? 3.690 -0.581 11.686 1.00 96.69 86 TYR A N 1
ATOM 665 C CA . TYR A 1 86 ? 3.814 -0.917 10.266 1.00 96.69 86 TYR A CA 1
ATOM 666 C C . TYR A 1 86 ? 3.573 -2.392 9.967 1.00 96.69 86 TYR A C 1
ATOM 668 O O . TYR A 1 86 ? 3.696 -3.259 10.832 1.00 96.69 86 TYR A O 1
ATOM 676 N N . ALA A 1 87 ? 3.292 -2.674 8.700 1.00 97.69 87 ALA A N 1
ATOM 677 C CA . ALA A 1 87 ? 3.380 -4.003 8.124 1.00 97.69 87 ALA A CA 1
ATOM 678 C C . ALA A 1 87 ? 4.039 -3.938 6.740 1.00 97.69 87 ALA A C 1
ATOM 680 O O . ALA A 1 87 ? 3.829 -2.999 5.971 1.00 97.69 87 ALA A O 1
ATOM 681 N N . THR A 1 88 ? 4.842 -4.950 6.432 1.00 97.81 88 THR A N 1
ATOM 682 C CA . THR A 1 88 ? 5.559 -5.109 5.168 1.00 97.81 88 THR A CA 1
ATOM 683 C C . THR A 1 88 ? 5.172 -6.436 4.549 1.00 97.81 88 THR A C 1
ATOM 685 O O . THR A 1 88 ? 5.352 -7.483 5.172 1.00 97.81 88 THR A O 1
ATOM 688 N N . PHE A 1 89 ? 4.696 -6.403 3.310 1.00 97.94 89 PHE A N 1
ATOM 689 C CA . PHE A 1 89 ? 4.347 -7.595 2.550 1.00 97.94 89 PHE A CA 1
ATOM 690 C C . PHE A 1 89 ? 5.126 -7.662 1.245 1.00 97.94 89 PHE A C 1
ATOM 692 O O . PHE A 1 89 ? 5.232 -6.661 0.539 1.00 97.94 89 PHE A O 1
ATOM 699 N N . ALA A 1 90 ? 5.626 -8.850 0.917 1.00 97.31 90 ALA A N 1
ATOM 700 C CA . ALA A 1 90 ? 6.062 -9.190 -0.430 1.00 97.31 90 ALA A CA 1
ATOM 701 C C . ALA A 1 90 ? 4.900 -9.788 -1.223 1.00 97.31 90 ALA A C 1
ATOM 703 O O . ALA A 1 90 ? 3.970 -10.339 -0.639 1.00 97.31 90 ALA A O 1
ATOM 704 N N . PHE A 1 91 ? 4.959 -9.670 -2.545 1.00 96.56 91 PHE A N 1
ATOM 705 C CA . PHE A 1 91 ? 4.039 -10.295 -3.492 1.00 96.56 91 PHE A CA 1
ATOM 706 C C . PHE A 1 91 ? 4.724 -10.456 -4.857 1.00 96.56 91 PHE A C 1
ATOM 708 O O . PHE A 1 91 ? 5.714 -9.789 -5.167 1.00 96.56 91 PHE A O 1
ATOM 715 N N . GLU A 1 92 ? 4.198 -11.344 -5.699 1.00 95.69 92 GLU A N 1
ATOM 716 C CA . GLU A 1 92 ? 4.647 -11.464 -7.088 1.00 95.69 92 GLU A CA 1
ATOM 717 C C . GLU A 1 92 ? 4.230 -10.227 -7.894 1.00 95.69 92 GLU A C 1
ATOM 719 O O . GLU A 1 92 ? 3.131 -9.705 -7.714 1.00 95.69 92 GLU A O 1
ATOM 724 N N . ARG A 1 93 ? 5.081 -9.760 -8.818 1.00 92.56 93 ARG A N 1
ATOM 725 C CA . ARG A 1 93 ? 4.798 -8.558 -9.616 1.00 92.56 93 ARG A CA 1
ATOM 726 C C . ARG A 1 93 ? 3.453 -8.678 -10.340 1.00 92.56 93 ARG A C 1
ATOM 728 O O . ARG A 1 93 ? 3.253 -9.556 -11.177 1.00 92.56 93 ARG A O 1
ATOM 735 N N . VAL A 1 94 ? 2.565 -7.726 -10.072 1.00 95.38 94 VAL A N 1
ATOM 736 C CA . VAL A 1 94 ? 1.260 -7.587 -10.731 1.00 95.38 94 VAL A CA 1
ATOM 737 C C . VAL A 1 94 ? 1.222 -6.337 -11.615 1.00 95.38 94 VAL A C 1
ATOM 739 O O . VAL A 1 94 ? 2.037 -5.431 -11.432 1.00 95.38 94 VAL A O 1
ATOM 742 N N . PRO A 1 95 ? 0.273 -6.238 -12.565 1.00 96.00 95 PRO A N 1
ATOM 743 C CA . PRO A 1 95 ? 0.030 -4.990 -13.283 1.00 96.00 95 PRO A CA 1
ATOM 744 C C . PRO A 1 95 ? -0.305 -3.837 -12.325 1.00 96.00 95 PRO A C 1
ATOM 746 O O . PRO A 1 95 ? -1.064 -4.033 -11.372 1.00 96.00 95 PRO A O 1
ATOM 749 N N . ASN A 1 96 ? 0.171 -2.622 -12.620 1.00 95.94 96 ASN A N 1
ATOM 750 C CA . ASN A 1 96 ? -0.062 -1.438 -11.776 1.00 95.94 96 ASN A CA 1
ATOM 751 C C . ASN A 1 96 ? -1.554 -1.141 -11.556 1.00 95.94 96 ASN A C 1
ATOM 753 O O . ASN A 1 96 ? -1.929 -0.687 -10.484 1.00 95.94 96 ASN A O 1
ATOM 757 N N . GLU A 1 97 ? -2.431 -1.476 -12.509 1.00 96.31 97 GLU A N 1
ATOM 758 C CA . GLU A 1 97 ? -3.892 -1.386 -12.333 1.00 96.31 97 GLU A CA 1
ATOM 759 C C . GLU A 1 97 ? -4.409 -2.285 -11.195 1.00 96.31 97 GLU A C 1
ATOM 761 O O . GLU A 1 97 ? -5.290 -1.891 -10.433 1.00 96.31 97 GLU A O 1
ATOM 766 N N . VAL A 1 98 ? -3.869 -3.501 -11.072 1.00 96.25 98 VAL A N 1
ATOM 767 C CA . VAL A 1 98 ? -4.255 -4.448 -10.016 1.00 96.25 98 VAL A CA 1
ATOM 768 C C . VAL A 1 98 ? -3.746 -3.947 -8.669 1.00 96.25 98 VAL A C 1
ATOM 770 O O . VAL A 1 98 ? -4.519 -3.881 -7.714 1.00 96.25 98 VAL A O 1
ATOM 773 N N . LEU A 1 99 ? -2.478 -3.526 -8.610 1.00 96.25 99 LEU A N 1
ATOM 774 C CA . LEU A 1 99 ? -1.882 -2.972 -7.396 1.00 96.25 99 LEU A CA 1
ATOM 775 C C . LEU A 1 99 ? -2.594 -1.688 -6.948 1.00 96.25 99 LEU A C 1
ATOM 777 O O . LEU A 1 99 ? -2.888 -1.539 -5.768 1.00 96.25 99 LEU A O 1
ATOM 781 N N . ALA A 1 100 ? -2.954 -0.797 -7.874 1.00 96.19 100 ALA A N 1
ATOM 782 C CA . ALA A 1 100 ? -3.651 0.446 -7.558 1.00 96.19 100 ALA A CA 1
ATOM 783 C C . ALA A 1 100 ? -5.018 0.208 -6.907 1.00 96.19 100 ALA A C 1
ATOM 785 O O . ALA A 1 100 ? -5.349 0.833 -5.902 1.00 96.19 100 ALA A O 1
ATOM 786 N N . ARG A 1 101 ? -5.797 -0.743 -7.436 1.00 95.50 101 ARG A N 1
ATOM 787 C CA . ARG A 1 101 ? -7.082 -1.138 -6.837 1.00 95.50 101 ARG A CA 1
ATOM 788 C C . ARG A 1 101 ? -6.905 -1.805 -5.482 1.00 95.50 101 ARG A C 1
ATOM 790 O O . ARG A 1 101 ? -7.749 -1.632 -4.607 1.00 95.50 101 ARG A O 1
ATOM 797 N N . TRP A 1 102 ? -5.839 -2.582 -5.311 1.00 95.75 102 TRP A N 1
ATOM 798 C CA . TRP A 1 102 ? -5.521 -3.187 -4.025 1.00 95.75 102 TRP A CA 1
ATOM 799 C C . TRP A 1 102 ? -5.168 -2.122 -2.976 1.00 95.75 102 TRP A C 1
ATOM 801 O O . TRP A 1 102 ? -5.720 -2.153 -1.880 1.00 95.75 102 TRP A O 1
ATOM 811 N N . ILE A 1 103 ? -4.344 -1.130 -3.333 1.00 94.81 103 ILE A N 1
ATOM 812 C CA . ILE A 1 103 ? -3.987 0.003 -2.465 1.00 94.81 103 ILE A CA 1
ATOM 813 C C . ILE A 1 103 ? -5.233 0.830 -2.093 1.00 94.81 103 ILE A C 1
ATOM 815 O O . ILE A 1 103 ? -5.435 1.116 -0.915 1.00 94.81 103 ILE A O 1
ATOM 819 N N . ASP A 1 104 ? -6.110 1.164 -3.049 1.00 93.56 104 ASP A N 1
ATOM 820 C CA . ASP A 1 104 ? -7.383 1.863 -2.769 1.00 93.56 104 ASP A CA 1
ATOM 821 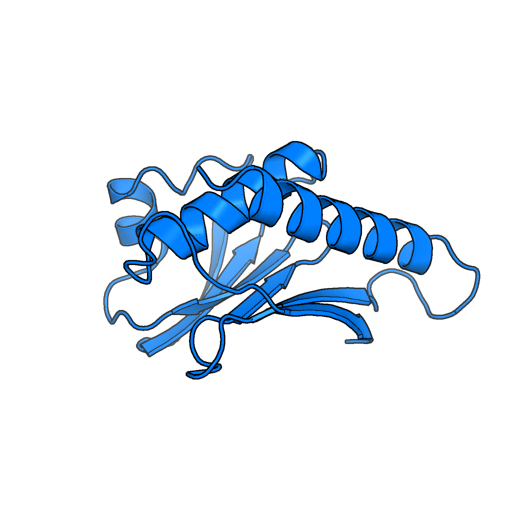C C . ASP A 1 104 ? -8.263 1.071 -1.788 1.00 93.56 104 ASP A C 1
ATOM 823 O O . ASP A 1 104 ? -8.781 1.608 -0.802 1.00 93.56 104 ASP A O 1
ATOM 827 N N . ARG A 1 105 ? -8.381 -0.245 -2.000 1.00 93.12 105 ARG A N 1
ATOM 828 C CA . ARG A 1 105 ? -9.105 -1.129 -1.081 1.00 93.12 105 ARG A CA 1
ATOM 829 C C . ARG A 1 105 ? -8.467 -1.169 0.300 1.00 93.12 105 ARG A C 1
ATOM 831 O O . ARG A 1 105 ? -9.199 -1.153 1.286 1.00 93.12 105 ARG A O 1
ATOM 838 N N . LEU A 1 106 ? -7.142 -1.215 0.392 1.00 93.12 106 LEU A N 1
ATOM 839 C CA . LEU A 1 106 ? -6.433 -1.184 1.666 1.00 93.12 106 LEU A CA 1
ATOM 840 C C . LEU A 1 106 ? -6.764 0.104 2.429 1.00 93.12 106 LEU A C 1
ATOM 842 O O . LEU A 1 106 ? -7.185 0.023 3.583 1.00 93.12 106 LEU A O 1
ATOM 846 N N . PHE A 1 107 ? -6.656 1.268 1.779 1.00 90.94 107 PHE A N 1
ATOM 847 C CA . PHE A 1 107 ? -6.945 2.553 2.414 1.00 90.94 107 PHE A CA 1
ATOM 848 C C . PHE A 1 107 ? -8.401 2.656 2.887 1.00 90.94 107 PHE A C 1
ATOM 850 O O . PHE A 1 107 ? -8.664 2.983 4.046 1.00 90.94 107 PHE A O 1
ATOM 857 N N . THR A 1 108 ? -9.351 2.316 2.015 1.00 89.81 108 THR A N 1
ATOM 858 C CA . THR A 1 108 ? -10.788 2.370 2.332 1.00 89.81 108 THR A CA 1
ATOM 859 C C . THR A 1 108 ? -11.206 1.362 3.402 1.00 89.81 108 THR A C 1
ATOM 861 O O . THR A 1 108 ? -12.100 1.649 4.196 1.00 89.81 108 THR A O 1
ATOM 864 N N . THR A 1 109 ? -10.561 0.194 3.459 1.00 90.25 109 THR A N 1
A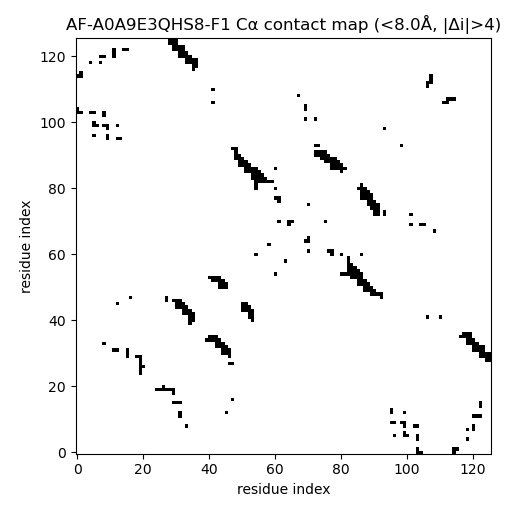TOM 865 C CA . THR A 1 109 ? -10.937 -0.873 4.399 1.00 90.25 109 THR A CA 1
ATOM 866 C C . THR A 1 109 ? -10.267 -0.717 5.763 1.00 90.25 109 THR A C 1
ATOM 868 O O . THR A 1 109 ? -10.902 -0.997 6.778 1.00 90.25 109 THR A O 1
ATOM 871 N N . LEU A 1 110 ? -8.997 -0.298 5.820 1.00 88.00 110 LEU A N 1
ATOM 872 C CA . LEU A 1 110 ? -8.259 -0.208 7.086 1.00 88.00 110 LEU A CA 1
ATOM 873 C C . LEU A 1 110 ? -8.481 1.099 7.843 1.00 88.00 110 LEU A C 1
ATOM 875 O O . LEU A 1 110 ? -8.460 1.068 9.071 1.00 88.00 110 LEU A O 1
ATOM 879 N N . TYR A 1 111 ? -8.686 2.222 7.153 1.00 81.12 111 TYR A N 1
ATOM 880 C CA . TYR A 1 111 ? -8.707 3.543 7.798 1.00 81.12 111 TYR A CA 1
ATOM 881 C C . TYR A 1 111 ? -10.079 4.211 7.790 1.00 81.12 111 TYR A C 1
ATOM 883 O O . TYR A 1 111 ? -10.167 5.420 7.978 1.00 81.12 111 TYR A O 1
ATOM 891 N N . GLU A 1 112 ? -11.147 3.439 7.555 1.00 70.94 112 GLU A N 1
ATOM 892 C CA . GLU A 1 112 ? -12.537 3.926 7.540 1.00 70.94 112 GLU A CA 1
ATOM 893 C C . GLU A 1 112 ? -12.741 5.161 6.643 1.00 70.94 112 GLU A C 1
ATOM 895 O O . GLU A 1 112 ? -13.661 5.959 6.842 1.00 70.94 112 GLU A O 1
ATOM 900 N N . GLY A 1 113 ? -11.888 5.308 5.624 1.00 55.53 113 GLY A N 1
ATOM 901 C CA . GLY A 1 113 ? -12.037 6.310 4.590 1.00 55.53 113 GLY A CA 1
ATOM 902 C C . GLY A 1 113 ? -13.310 5.997 3.825 1.00 55.53 113 GLY A C 1
ATOM 903 O O . GLY A 1 113 ? -13.307 5.184 2.899 1.00 55.53 113 GLY A O 1
ATOM 904 N N . GLY A 1 114 ? -14.416 6.635 4.217 1.00 54.00 114 GLY A N 1
ATOM 905 C CA . GLY A 1 114 ? -15.595 6.763 3.370 1.00 54.00 114 GLY A CA 1
ATOM 906 C C . GLY A 1 114 ? -15.176 7.198 1.962 1.00 54.00 114 GLY A C 1
ATOM 907 O O . GLY A 1 114 ? -14.063 7.670 1.764 1.00 54.00 114 GLY A O 1
ATOM 908 N N . ALA A 1 115 ? -16.058 7.020 0.979 1.00 57.12 115 ALA A N 1
ATOM 909 C CA . ALA A 1 115 ? -15.779 7.021 -0.467 1.00 57.12 115 ALA A CA 1
ATOM 910 C C . ALA A 1 115 ? -15.048 8.246 -1.095 1.00 57.12 115 ALA A C 1
ATOM 912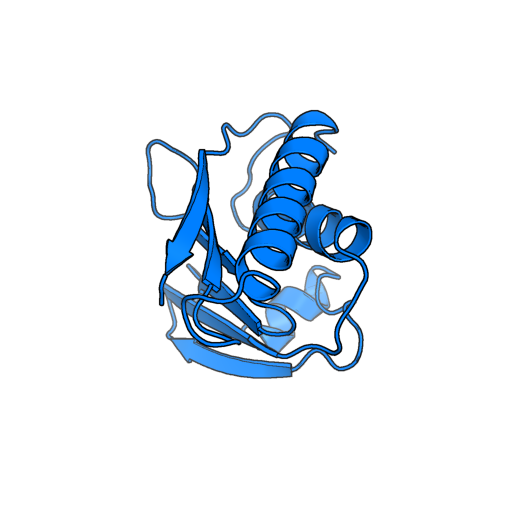 O O . ALA A 1 115 ? -14.977 8.333 -2.317 1.00 57.12 115 ALA A O 1
ATOM 913 N N . SER A 1 116 ? -14.513 9.173 -0.307 1.00 69.44 116 SER A N 1
ATOM 914 C CA . SER A 1 116 ? -13.750 10.349 -0.700 1.00 69.44 116 SER A CA 1
ATOM 915 C C . SER A 1 116 ? -12.654 10.641 0.340 1.00 69.44 116 SER A C 1
ATOM 917 O O . SER A 1 116 ? -12.875 11.429 1.263 1.00 69.44 116 SER A O 1
ATOM 919 N N . TYR A 1 117 ? -11.489 10.002 0.217 1.00 82.12 117 TYR A N 1
ATOM 920 C CA . TYR A 1 117 ? -10.280 10.442 0.920 1.00 82.12 117 TYR A CA 1
ATOM 921 C C . TYR A 1 117 ? -9.398 11.256 -0.031 1.00 82.12 117 TYR A C 1
ATOM 923 O O . TYR A 1 117 ? -9.339 10.975 -1.231 1.00 82.12 117 TYR A O 1
ATOM 931 N N . GLU A 1 118 ? -8.741 12.282 0.501 1.00 86.62 118 GLU A N 1
ATOM 932 C CA . GLU A 1 118 ? -7.713 13.022 -0.226 1.00 86.62 118 GLU A CA 1
ATOM 933 C C . GLU A 1 118 ? -6.418 12.210 -0.183 1.00 86.62 118 GLU A C 1
ATOM 935 O O . GLU A 1 118 ? -6.020 11.735 0.880 1.00 86.62 118 GLU A O 1
ATOM 940 N N . LEU A 1 119 ? -5.803 11.996 -1.344 1.00 89.69 119 LEU A N 1
ATOM 941 C CA . LEU A 1 119 ? -4.595 11.194 -1.479 1.00 89.69 119 LEU A CA 1
ATOM 942 C C . LEU A 1 119 ? -3.460 12.072 -1.988 1.00 89.69 119 LEU A C 1
ATOM 944 O O . LEU A 1 119 ? -3.525 12.590 -3.103 1.00 89.69 119 LEU A O 1
ATOM 948 N N . GLU A 1 120 ? -2.402 12.181 -1.197 1.00 92.44 120 GLU A N 1
ATOM 949 C CA . GLU A 1 120 ? -1.122 12.696 -1.661 1.00 92.44 120 GLU A CA 1
ATOM 950 C C . GLU A 1 120 ? -0.284 11.521 -2.169 1.00 92.44 120 GLU A C 1
ATOM 952 O O . GLU A 1 120 ? -0.159 10.497 -1.498 1.00 92.44 120 GLU A O 1
ATOM 957 N N . ALA A 1 121 ? 0.265 11.650 -3.376 1.00 94.44 121 ALA A N 1
ATOM 958 C CA . ALA A 1 121 ? 1.056 10.608 -4.017 1.00 94.44 121 ALA A CA 1
ATOM 959 C C . ALA A 1 121 ? 2.352 11.195 -4.585 1.00 94.44 121 ALA A C 1
ATOM 961 O O . ALA A 1 121 ? 2.349 12.277 -5.177 1.00 94.44 121 ALA A O 1
ATOM 962 N N . SER A 1 122 ? 3.468 10.494 -4.401 1.00 94.56 122 SER A N 1
ATOM 963 C CA . SER A 1 122 ? 4.780 10.918 -4.895 1.00 94.56 122 SER A CA 1
ATOM 964 C C . SER A 1 122 ? 5.678 9.725 -5.214 1.00 94.56 122 SER A C 1
ATOM 966 O O . SER A 1 122 ? 5.529 8.655 -4.631 1.00 94.56 122 SER A O 1
ATOM 968 N N . VAL A 1 123 ? 6.628 9.914 -6.129 1.00 93.69 123 VAL A N 1
ATOM 969 C CA . VAL A 1 123 ? 7.729 8.967 -6.357 1.00 93.69 123 VAL A CA 1
ATOM 970 C C . VAL A 1 123 ? 8.950 9.457 -5.583 1.00 93.69 123 VAL A C 1
ATOM 972 O O . VAL A 1 123 ? 9.309 10.633 -5.672 1.00 93.69 123 VAL A O 1
ATOM 975 N N . GLN A 1 124 ? 9.570 8.574 -4.806 1.00 89.12 124 GLN A N 1
ATOM 976 C CA . GLN A 1 124 ? 10.704 8.879 -3.932 1.00 89.12 124 GLN A CA 1
ATOM 977 C C . GLN A 1 124 ? 11.855 7.902 -4.181 1.00 89.12 124 GLN A C 1
ATOM 979 O O . GLN A 1 124 ? 11.635 6.795 -4.672 1.00 89.12 124 GLN A O 1
ATOM 984 N N . ILE A 1 125 ? 13.074 8.334 -3.846 1.00 85.44 125 ILE A N 1
ATOM 985 C CA . ILE A 1 125 ? 14.265 7.476 -3.817 1.00 85.44 125 ILE A CA 1
ATOM 986 C C . ILE A 1 125 ? 14.394 6.907 -2.393 1.00 85.44 125 ILE A C 1
ATOM 988 O O . ILE A 1 125 ? 14.255 7.673 -1.435 1.00 85.44 125 ILE A O 1
ATOM 992 N N . LEU A 1 126 ? 14.608 5.593 -2.274 1.00 75.88 126 LEU A N 1
ATOM 993 C CA . LEU A 1 126 ? 14.771 4.835 -1.025 1.00 75.88 126 LEU A CA 1
ATOM 994 C C . LEU A 1 126 ? 16.076 5.158 -0.280 1.00 75.88 126 LEU A C 1
ATOM 996 O O . LEU A 1 126 ? 17.095 5.467 -0.938 1.00 75.88 126 LEU A O 1
#

Solvent-accessible surface area (backbone atoms only — not comparable to full-atom values): 6996 Å² total; per-residue (Å²): 128,45,68,65,57,32,52,52,46,25,51,36,45,50,54,29,54,54,48,50,70,36,98,62,65,64,75,86,36,53,28,23,37,38,31,29,73,90,74,60,57,59,32,37,37,37,47,83,38,38,39,39,30,51,26,82,46,80,67,61,63,68,67,51,34,49,78,70,67,66,73,72,58,57,78,59,43,80,76,49,71,42,70,55,49,32,39,29,33,38,34,56,73,67,58,50,68,58,51,17,50,49,52,49,47,48,49,40,67,75,67,70,41,56,82,76,68,64,75,50,74,43,68,45,76,114